Protein AF-A0A349N3B1-F1 (afdb_monomer_lite)

Secondary structure (DSSP, 8-state):
-HHHHHHHHHTSHHHHHHHH-TTHHHHHHHHHHHHHHHHHHHHHHHHHHHTTTTTTS-HHHHGGGHHHHHHHHHHHHHHHHHHHHHSHHHHHT-GGG-

Foldseek 3Di:
DLVVVLVVLCPDPLLVVCQVDPVNLVVLVVLLVVLVCLQVVLVVQLVCCVVPNPVVDDNVVSCVSVVSNVVSVVSNVVSVVSVCSNRVPVVSPDPVVD

Radius of gyration: 17.94 Å; chains: 1; bounding box: 41×16×48 Å

Sequence (98 aa):
MLMTFAQSLSETSLHSWVVSQAWLWPTLEVTHFFGLTLLIGGLLVVDLRVLGFAAFSPLLATYRLLPIVLVGFGLNLTTGVLFVFGDPFRYAANIGFQ

Structure (mmCIF, N/CA/C/O backbone):
data_AF-A0A349N3B1-F1
#
_entry.id   AF-A0A349N3B1-F1
#
loop_
_atom_site.group_PDB
_atom_site.id
_atom_site.type_symbol
_atom_site.label_atom_id
_atom_site.label_alt_id
_atom_site.label_comp_id
_atom_site.label_asym_id
_atom_site.label_entity_id
_atom_site.label_seq_id
_atom_site.pdbx_PDB_ins_code
_atom_site.Cartn_x
_atom_site.Cartn_y
_atom_site.Cartn_z
_atom_site.occupancy
_atom_site.B_iso_or_equiv
_atom_site.auth_seq_id
_atom_site.auth_comp_id
_atom_site.auth_asym_id
_atom_site.auth_atom_id
_atom_site.pdbx_PDB_model_num
ATOM 1 N N . MET A 1 1 ? 21.541 -6.479 -7.035 1.00 83.94 1 MET A N 1
ATOM 2 C CA . MET A 1 1 ? 20.386 -7.398 -6.914 1.00 83.94 1 MET A CA 1
ATOM 3 C C . MET A 1 1 ? 19.074 -6.697 -7.254 1.00 83.94 1 MET A C 1
ATOM 5 O O . MET A 1 1 ? 18.466 -7.094 -8.235 1.00 83.94 1 MET A O 1
ATOM 9 N N . LEU A 1 2 ? 18.674 -5.626 -6.550 1.00 90.19 2 LEU A N 1
ATOM 10 C CA . LEU A 1 2 ? 17.417 -4.907 -6.845 1.00 90.19 2 LEU A CA 1
ATOM 11 C C . LEU A 1 2 ? 17.353 -4.299 -8.258 1.00 90.19 2 LEU A C 1
ATOM 13 O O . LEU A 1 2 ? 16.341 -4.448 -8.927 1.00 90.19 2 LEU A O 1
ATOM 17 N N . MET A 1 3 ? 18.441 -3.703 -8.760 1.00 92.44 3 MET A N 1
ATOM 18 C CA . MET A 1 3 ? 18.479 -3.174 -10.138 1.00 92.44 3 MET A CA 1
ATOM 19 C C . MET A 1 3 ? 18.352 -4.271 -11.204 1.00 92.44 3 MET A C 1
ATOM 21 O O . MET A 1 3 ? 17.693 -4.084 -12.220 1.00 92.44 3 MET A O 1
ATOM 25 N N . THR A 1 4 ? 18.943 -5.443 -10.959 1.00 93.81 4 THR A N 1
ATOM 26 C CA . THR A 1 4 ? 18.803 -6.616 -11.836 1.00 93.81 4 THR A CA 1
ATOM 27 C C . THR A 1 4 ? 17.370 -7.147 -11.820 1.00 93.81 4 THR A C 1
ATOM 29 O O . THR A 1 4 ? 16.833 -7.516 -12.858 1.00 93.81 4 THR A O 1
ATOM 32 N N . PHE A 1 5 ? 16.724 -7.146 -10.651 1.00 93.25 5 PHE A N 1
ATOM 33 C CA . PHE A 1 5 ? 15.312 -7.492 -10.534 1.00 93.25 5 PHE A CA 1
ATOM 34 C C . PHE A 1 5 ? 14.420 -6.475 -11.261 1.00 93.25 5 PHE A C 1
ATOM 36 O O . PHE A 1 5 ? 13.556 -6.879 -12.032 1.00 93.25 5 PHE A O 1
ATOM 43 N N . ALA A 1 6 ? 14.680 -5.174 -11.116 1.00 95.06 6 ALA A N 1
ATOM 44 C CA . ALA A 1 6 ? 13.965 -4.125 -11.844 1.00 95.06 6 ALA A CA 1
ATOM 45 C C . ALA A 1 6 ? 14.061 -4.295 -13.369 1.00 95.06 6 ALA A C 1
ATOM 47 O O . ALA A 1 6 ? 13.047 -4.188 -14.055 1.00 95.06 6 ALA A O 1
ATOM 48 N N . GLN A 1 7 ? 15.246 -4.650 -13.875 1.00 96.38 7 GLN A N 1
ATOM 49 C CA . GLN A 1 7 ? 15.445 -5.001 -15.283 1.00 96.38 7 GLN A CA 1
ATOM 50 C C . GLN A 1 7 ? 14.572 -6.194 -15.705 1.00 96.38 7 GLN A C 1
ATOM 52 O O . GLN A 1 7 ? 13.933 -6.152 -16.748 1.00 96.38 7 GLN A O 1
ATOM 57 N N . SER A 1 8 ? 14.478 -7.244 -14.881 1.00 96.62 8 SER A N 1
ATOM 58 C CA . SER A 1 8 ? 13.612 -8.388 -15.205 1.00 96.62 8 SER A CA 1
ATOM 59 C C . SER A 1 8 ? 12.123 -8.023 -15.251 1.00 96.62 8 SER A C 1
ATOM 61 O O . SER A 1 8 ? 11.370 -8.616 -16.016 1.00 96.62 8 SER A O 1
ATOM 63 N N . LEU A 1 9 ? 11.689 -7.030 -14.463 1.00 96.38 9 LEU A N 1
ATOM 64 C CA . LEU A 1 9 ? 10.301 -6.568 -14.452 1.00 96.38 9 LEU A CA 1
ATOM 65 C C . LEU A 1 9 ? 9.957 -5.737 -15.691 1.00 96.38 9 LEU A C 1
ATOM 67 O O . LEU A 1 9 ? 8.857 -5.895 -16.225 1.00 96.38 9 LEU A O 1
ATOM 71 N N . SER A 1 10 ? 10.876 -4.890 -16.170 1.00 96.44 10 SER A N 1
ATOM 72 C CA . SER A 1 10 ? 10.642 -4.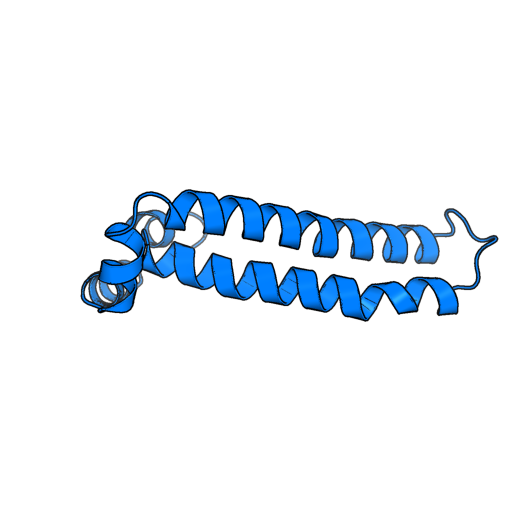049 -17.353 1.00 96.44 10 SER A CA 1
ATOM 73 C C . SER A 1 10 ? 10.512 -4.852 -18.651 1.00 96.44 10 SER A C 1
ATOM 75 O O . SER A 1 10 ? 9.906 -4.382 -19.610 1.00 96.44 10 SER A O 1
ATOM 77 N N . GLU A 1 11 ? 11.010 -6.088 -18.677 1.00 96.81 11 GLU A N 1
ATOM 78 C CA . GLU A 1 11 ? 10.896 -7.004 -19.819 1.00 96.81 11 GLU A CA 1
ATOM 79 C C . GLU A 1 11 ? 9.567 -7.785 -19.840 1.00 96.81 11 GLU A C 1
ATOM 81 O O . GLU A 1 11 ? 9.283 -8.525 -20.784 1.00 96.81 11 GLU A O 1
ATOM 86 N N . THR A 1 12 ? 8.717 -7.628 -18.820 1.00 97.44 12 THR A N 1
ATOM 87 C CA . THR A 1 12 ? 7.448 -8.362 -18.728 1.00 97.44 12 THR A CA 1
ATOM 88 C C . THR A 1 12 ? 6.328 -7.736 -19.559 1.00 97.44 12 THR A C 1
ATOM 90 O O . THR A 1 12 ? 6.219 -6.518 -19.717 1.00 97.44 12 THR A O 1
ATOM 93 N N . SER A 1 13 ? 5.395 -8.576 -20.016 1.00 96.31 13 SER A N 1
ATOM 94 C CA . SER A 1 13 ? 4.160 -8.112 -20.661 1.00 96.31 13 SER A CA 1
ATOM 95 C C . SER A 1 13 ? 3.309 -7.241 -19.731 1.00 96.31 13 SER A C 1
ATOM 97 O O . SER A 1 13 ? 2.649 -6.315 -20.200 1.00 96.31 13 SER A O 1
ATOM 99 N N . LEU A 1 14 ? 3.369 -7.478 -18.417 1.00 95.31 14 LEU A N 1
ATOM 100 C CA . LEU A 1 14 ? 2.654 -6.678 -17.428 1.00 95.31 14 LEU A CA 1
ATOM 101 C C . LEU A 1 14 ? 3.185 -5.239 -17.371 1.00 95.31 14 LEU A C 1
ATOM 103 O O . LEU A 1 14 ? 2.378 -4.314 -17.395 1.00 95.31 14 LEU A O 1
ATOM 107 N N . HIS A 1 15 ? 4.510 -5.041 -17.386 1.00 96.44 15 HIS A N 1
ATOM 108 C CA . HIS A 1 15 ? 5.105 -3.704 -17.507 1.00 96.44 15 HIS A CA 1
ATOM 109 C C . HIS A 1 15 ? 4.597 -2.995 -18.766 1.00 96.44 15 HIS A C 1
ATOM 111 O O . HIS A 1 15 ? 4.056 -1.894 -18.678 1.00 96.44 15 HIS A O 1
ATOM 117 N N . SER A 1 16 ? 4.679 -3.665 -19.924 1.00 96.19 16 SER A N 1
ATOM 118 C CA . SER A 1 16 ? 4.237 -3.091 -21.202 1.00 96.19 16 SER A CA 1
ATOM 119 C C . SER A 1 16 ? 2.754 -2.696 -21.196 1.00 96.19 16 SER A C 1
ATOM 121 O O . SER A 1 16 ? 2.390 -1.623 -21.679 1.00 96.19 16 SER A O 1
ATOM 123 N N . TRP A 1 17 ? 1.894 -3.516 -20.585 1.00 95.44 17 TRP A N 1
ATOM 124 C CA . TRP A 1 17 ? 0.475 -3.216 -20.434 1.00 95.44 17 TRP A CA 1
ATOM 125 C C . TRP A 1 17 ? 0.265 -1.970 -19.574 1.00 95.44 17 TRP A C 1
ATOM 127 O O . TRP A 1 17 ? -0.474 -1.076 -19.990 1.00 95.44 17 TRP A O 1
ATOM 137 N N . VAL A 1 18 ? 0.972 -1.872 -18.441 1.00 94.62 18 VAL A N 1
ATOM 138 C CA . VAL A 1 18 ? 0.826 -0.745 -17.516 1.00 94.62 18 VAL A CA 1
ATOM 139 C C . VAL A 1 18 ? 1.230 0.581 -18.154 1.00 94.62 18 VAL A C 1
ATOM 141 O O . VAL A 1 18 ? 0.491 1.558 -18.050 1.00 94.62 18 VAL A O 1
ATOM 144 N N . VAL A 1 19 ? 2.367 0.618 -18.852 1.00 95.19 19 VAL A N 1
ATOM 145 C CA . VAL A 1 19 ? 2.903 1.865 -19.426 1.00 95.19 19 VAL A CA 1
ATOM 146 C C . VAL A 1 19 ? 2.245 2.263 -20.750 1.00 95.19 19 VAL A C 1
ATOM 148 O O . VAL A 1 19 ? 2.273 3.433 -21.119 1.00 95.19 19 VAL A O 1
ATOM 151 N N . SER A 1 20 ? 1.628 1.319 -21.471 1.00 95.44 20 SER A N 1
ATOM 152 C CA . SER A 1 20 ? 0.985 1.601 -22.767 1.00 95.44 20 SER A CA 1
ATOM 153 C C . SER A 1 20 ? -0.330 2.382 -22.661 1.00 95.44 20 SER A C 1
ATOM 155 O O . SER A 1 20 ? -0.765 2.989 -23.640 1.00 95.44 20 SER A O 1
ATOM 157 N N . GLN A 1 21 ? -0.986 2.358 -21.498 1.00 94.19 21 GLN A N 1
ATOM 158 C CA . GLN A 1 21 ? -2.318 2.925 -21.296 1.00 94.19 21 GLN A CA 1
ATOM 159 C C . GLN A 1 21 ? -2.246 4.186 -20.430 1.00 94.19 21 GLN A C 1
ATOM 161 O O . GLN A 1 21 ? -2.125 4.109 -19.209 1.00 94.19 21 GLN A O 1
ATOM 166 N N . ALA A 1 22 ? -2.405 5.362 -21.043 1.00 93.38 22 ALA A N 1
ATOM 167 C CA . ALA A 1 22 ? -2.281 6.648 -20.345 1.00 93.38 22 ALA A CA 1
ATOM 168 C C . ALA A 1 22 ? -3.255 6.828 -19.160 1.00 93.38 22 ALA A C 1
ATOM 170 O O . ALA A 1 22 ? -2.950 7.542 -18.209 1.00 93.38 22 ALA A O 1
ATOM 171 N N . TRP A 1 23 ? -4.426 6.185 -19.200 1.00 95.88 23 TRP A N 1
ATOM 172 C CA . TRP A 1 23 ? -5.445 6.267 -18.146 1.00 95.88 23 TRP A CA 1
ATOM 173 C C . TRP A 1 23 ? -5.233 5.259 -17.010 1.00 95.88 23 TRP A C 1
ATOM 175 O O . TRP A 1 23 ? -5.830 5.410 -15.940 1.00 95.88 23 TRP A O 1
ATOM 185 N N . LEU A 1 24 ? -4.396 4.237 -17.217 1.00 95.94 24 LEU A N 1
ATOM 186 C CA . LEU A 1 24 ? -4.221 3.174 -16.235 1.00 95.94 24 LEU A CA 1
ATOM 187 C C . LEU A 1 24 ? -3.470 3.690 -15.011 1.00 95.94 24 LEU A C 1
ATOM 189 O O . LEU A 1 24 ? -3.920 3.454 -13.896 1.00 95.94 24 LEU A O 1
ATOM 193 N N . TRP A 1 25 ? -2.396 4.458 -15.206 1.00 95.69 25 TRP A N 1
ATOM 194 C CA . TRP A 1 25 ? -1.640 5.033 -14.094 1.00 95.69 25 TRP A CA 1
ATOM 195 C C . TRP A 1 25 ? -2.510 5.919 -13.175 1.00 95.69 25 TRP A C 1
ATOM 197 O O . TRP A 1 25 ? -2.597 5.601 -11.988 1.00 95.69 25 TRP A O 1
ATOM 207 N N . PRO A 1 26 ? -3.268 6.920 -13.680 1.00 97.25 26 PRO A N 1
ATOM 208 C CA . PRO A 1 26 ? -4.214 7.674 -12.850 1.00 97.25 26 PRO A CA 1
ATOM 209 C C . PRO A 1 26 ? -5.268 6.801 -12.157 1.00 97.25 26 PRO A C 1
ATOM 211 O O . PRO A 1 26 ? -5.637 7.049 -11.012 1.00 97.25 26 PRO A O 1
ATOM 214 N N . THR A 1 27 ? -5.763 5.758 -12.832 1.00 97.88 27 THR A N 1
ATOM 215 C CA . THR A 1 27 ? -6.757 4.842 -12.248 1.00 97.88 27 THR A CA 1
ATOM 216 C C . THR A 1 27 ? -6.163 4.047 -11.087 1.00 97.88 27 THR A C 1
ATOM 218 O O . THR A 1 27 ? -6.820 3.883 -10.054 1.00 97.88 27 THR A O 1
ATOM 221 N N . LEU A 1 28 ? -4.918 3.583 -11.225 1.00 97.81 28 LEU A N 1
ATOM 222 C CA . LEU A 1 28 ? -4.185 2.916 -10.152 1.00 97.81 28 LEU A CA 1
ATOM 223 C C . LEU A 1 28 ? -3.968 3.864 -8.972 1.00 97.81 28 LEU A C 1
ATOM 225 O O . LEU A 1 28 ? -4.224 3.46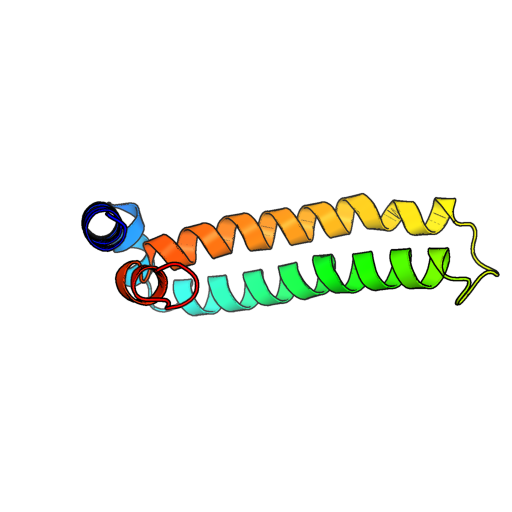1 -7.842 1.00 97.81 28 LEU A O 1
ATOM 229 N N . GLU A 1 29 ? -3.588 5.122 -9.215 1.00 97.75 29 GLU A N 1
ATOM 230 C CA . GLU A 1 29 ? -3.433 6.140 -8.165 1.00 97.75 29 GLU A CA 1
ATOM 231 C C . GLU A 1 29 ? -4.738 6.379 -7.404 1.00 97.75 29 GLU A C 1
ATOM 233 O O . GLU A 1 29 ? -4.761 6.257 -6.180 1.00 97.75 29 GLU A O 1
ATOM 238 N N . VAL A 1 30 ? -5.844 6.643 -8.107 1.00 98.31 30 VAL A N 1
ATOM 239 C CA . VAL A 1 30 ? -7.157 6.860 -7.475 1.00 98.31 30 VAL A CA 1
ATOM 240 C C . VAL A 1 30 ? -7.579 5.642 -6.654 1.00 98.31 30 VAL A C 1
ATOM 242 O O . VAL A 1 30 ? -8.003 5.785 -5.506 1.00 98.31 30 VAL A O 1
ATOM 245 N N . THR A 1 31 ? -7.423 4.440 -7.212 1.00 98.44 31 THR A N 1
ATOM 246 C CA . THR A 1 31 ? -7.771 3.186 -6.529 1.00 98.44 31 THR A CA 1
ATOM 247 C C . THR A 1 31 ? -6.904 2.966 -5.289 1.00 98.44 31 THR A C 1
ATOM 249 O O . THR A 1 31 ? -7.420 2.556 -4.250 1.00 98.44 31 THR A O 1
ATOM 252 N N . HIS A 1 32 ? -5.610 3.282 -5.363 1.00 98.50 32 HIS A N 1
ATOM 253 C CA . HIS A 1 32 ? -4.677 3.165 -4.245 1.00 98.50 32 HIS A CA 1
ATOM 254 C C . HIS A 1 32 ? -4.998 4.173 -3.134 1.00 98.50 32 HIS A C 1
ATOM 256 O O . HIS A 1 32 ? -5.081 3.816 -1.964 1.00 98.50 32 HIS A O 1
ATOM 262 N N . PHE A 1 33 ? -5.264 5.439 -3.461 1.00 98.25 33 PHE A N 1
ATOM 263 C CA . PHE A 1 33 ? -5.661 6.413 -2.441 1.00 98.25 33 PHE A CA 1
ATOM 264 C C . PHE A 1 33 ? -7.005 6.061 -1.802 1.00 98.25 33 PHE A C 1
ATOM 266 O O . PHE A 1 33 ? -7.160 6.196 -0.589 1.00 98.25 33 PHE A O 1
ATOM 273 N N . PHE A 1 34 ? -7.960 5.548 -2.577 1.00 98.44 34 PHE A N 1
ATOM 274 C CA . PHE A 1 34 ? -9.214 5.037 -2.031 1.00 98.44 34 PHE A CA 1
ATOM 275 C C . PHE A 1 34 ? -8.990 3.828 -1.107 1.00 98.44 34 PHE A C 1
ATOM 277 O O . PHE A 1 34 ? -9.540 3.773 -0.011 1.00 98.44 34 PHE A O 1
ATOM 284 N N . GLY A 1 35 ? -8.125 2.885 -1.487 1.00 98.25 35 GLY A N 1
ATOM 285 C CA . GLY A 1 35 ? -7.739 1.775 -0.616 1.00 98.25 35 GLY A CA 1
ATOM 286 C C . GLY A 1 35 ? -7.072 2.248 0.680 1.00 98.25 35 GLY A C 1
ATOM 287 O O . GLY A 1 35 ? -7.390 1.743 1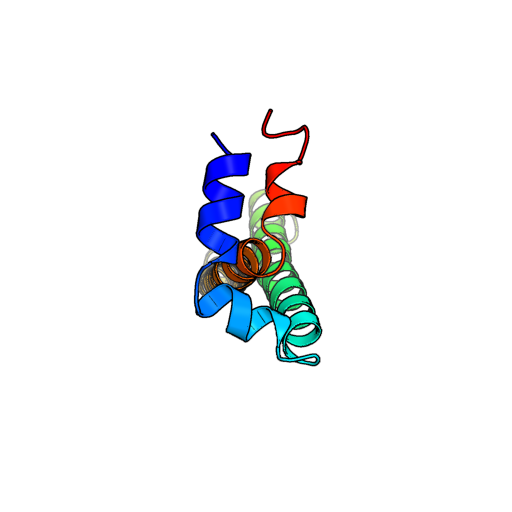.757 1.00 98.25 35 GLY A O 1
ATOM 288 N N . LEU A 1 36 ? -6.203 3.265 0.610 1.00 98.00 36 LEU A N 1
ATOM 289 C CA . LEU A 1 36 ? -5.568 3.895 1.773 1.00 98.00 36 LEU A CA 1
ATOM 290 C C . LEU A 1 36 ? -6.582 4.539 2.720 1.00 98.00 36 LEU A C 1
ATOM 292 O O . LEU A 1 36 ? -6.444 4.363 3.930 1.00 98.00 36 LEU A O 1
ATOM 296 N N . THR A 1 37 ? -7.605 5.239 2.218 1.00 97.81 37 THR A N 1
ATOM 297 C CA . THR A 1 37 ? -8.628 5.832 3.098 1.00 97.81 37 THR A CA 1
ATOM 298 C C . THR A 1 37 ? -9.445 4.764 3.820 1.00 97.81 37 THR A C 1
ATOM 300 O O . THR A 1 37 ? -9.702 4.914 5.013 1.00 97.81 37 THR A O 1
ATOM 303 N N . LEU A 1 38 ? -9.786 3.656 3.152 1.00 96.94 38 LEU A N 1
ATOM 304 C CA . LEU A 1 38 ? -10.472 2.523 3.783 1.00 96.94 38 LEU A CA 1
ATOM 305 C C . LEU A 1 38 ? -9.595 1.823 4.831 1.00 96.94 38 LEU A C 1
ATOM 307 O O . LEU A 1 38 ? -10.055 1.549 5.940 1.00 96.94 38 LEU A O 1
ATOM 311 N N . LEU A 1 39 ? -8.334 1.551 4.486 1.00 97.38 39 LEU A N 1
ATOM 312 C CA . LEU A 1 39 ? -7.374 0.855 5.342 1.00 97.38 39 LEU A CA 1
ATOM 313 C C . LEU A 1 39 ? -7.026 1.689 6.578 1.00 97.38 39 LEU A C 1
ATOM 315 O O . LEU A 1 39 ? -7.285 1.269 7.703 1.00 97.38 39 LEU A O 1
ATOM 319 N N . ILE A 1 40 ? -6.462 2.881 6.371 1.00 96.69 40 ILE A N 1
ATOM 320 C CA . ILE A 1 40 ? -5.981 3.741 7.458 1.00 96.69 40 ILE A CA 1
ATOM 321 C C . ILE A 1 40 ? -7.161 4.323 8.231 1.00 96.69 40 ILE A C 1
ATOM 323 O O . ILE A 1 40 ? -7.139 4.326 9.456 1.00 96.69 40 ILE A O 1
ATOM 327 N N . GLY A 1 41 ? -8.212 4.778 7.543 1.00 94.38 41 GLY A N 1
ATOM 328 C CA . GLY A 1 41 ? -9.394 5.333 8.200 1.00 94.38 41 GLY A CA 1
ATOM 329 C C . GLY A 1 41 ? -10.122 4.296 9.052 1.00 94.38 41 GLY A C 1
ATOM 330 O O . GLY A 1 41 ? -10.482 4.581 10.192 1.00 94.38 41 GLY A O 1
ATOM 331 N N . GLY A 1 42 ? -10.291 3.072 8.542 1.00 93.19 42 GLY A N 1
ATOM 332 C CA . GLY A 1 42 ? -10.914 1.991 9.301 1.00 93.19 42 GLY A CA 1
ATOM 333 C C . GLY A 1 42 ? -10.084 1.561 10.514 1.00 93.19 42 GLY A C 1
ATOM 334 O O . GLY A 1 42 ? -10.646 1.417 11.600 1.00 93.19 42 GLY A O 1
ATOM 335 N N . LEU A 1 43 ? -8.760 1.423 10.365 1.00 93.50 43 LEU A N 1
ATOM 336 C CA . LEU A 1 43 ? -7.864 1.128 11.491 1.00 93.50 43 LEU A CA 1
ATOM 337 C C . LEU A 1 43 ? -7.862 2.251 12.527 1.00 93.50 43 LEU A C 1
ATOM 339 O O . LEU A 1 43 ? -8.012 1.970 13.708 1.00 93.50 43 LEU A O 1
ATOM 343 N N . LEU A 1 44 ? -7.819 3.515 12.101 1.00 93.62 44 LEU A N 1
ATOM 344 C CA . LEU A 1 44 ? -7.870 4.658 13.010 1.00 93.62 44 LEU A CA 1
ATOM 345 C C . LEU A 1 44 ? -9.144 4.648 13.868 1.00 93.62 44 LEU A C 1
ATOM 347 O O . LEU A 1 44 ? -9.081 4.913 15.065 1.00 93.62 44 LEU A O 1
ATOM 351 N N . VAL A 1 45 ? -10.300 4.309 13.288 1.00 91.81 45 VAL A N 1
ATOM 352 C CA . VAL A 1 45 ? -11.558 4.186 14.044 1.00 91.81 45 VAL A CA 1
ATOM 353 C C . VAL A 1 45 ? -11.495 3.037 15.058 1.00 91.81 45 VAL A C 1
ATOM 355 O O . VAL A 1 45 ? -11.961 3.196 16.189 1.00 91.81 45 VAL A O 1
ATOM 358 N N . VAL A 1 46 ? -10.920 1.891 14.678 1.00 89.75 46 VAL A N 1
ATOM 359 C CA . VAL A 1 46 ? -10.715 0.747 15.583 1.00 89.75 46 VAL A CA 1
ATOM 360 C C . VAL A 1 46 ? -9.771 1.125 16.727 1.00 89.75 46 VAL A C 1
ATOM 362 O O . VAL A 1 46 ? -10.116 0.918 17.890 1.00 89.75 46 VAL A O 1
ATOM 365 N N . ASP A 1 47 ? -8.635 1.743 16.418 1.00 90.88 47 ASP A N 1
ATOM 366 C CA . ASP A 1 47 ? -7.601 2.111 17.383 1.00 90.88 47 ASP A CA 1
ATOM 367 C C . ASP A 1 47 ? -8.104 3.167 18.367 1.00 90.88 47 ASP A C 1
ATOM 369 O O . ASP A 1 47 ? -7.990 2.987 19.579 1.00 90.88 47 ASP A O 1
ATOM 373 N N . LEU A 1 48 ? -8.757 4.231 17.881 1.00 91.31 48 LEU A N 1
ATOM 374 C CA . LEU A 1 48 ? -9.380 5.243 18.740 1.00 91.31 48 LEU A CA 1
ATOM 375 C C . LEU A 1 48 ? -10.408 4.613 19.683 1.00 91.31 48 LEU A C 1
ATOM 377 O O . LEU A 1 48 ? -10.454 4.957 20.868 1.00 91.31 48 LEU A O 1
ATOM 381 N N . ARG A 1 49 ? -11.194 3.647 19.188 1.00 87.19 49 ARG A N 1
ATOM 382 C CA . ARG A 1 49 ? -12.161 2.938 20.026 1.00 87.19 49 ARG A CA 1
ATOM 383 C C . ARG A 1 49 ? -11.483 2.107 21.112 1.00 87.19 49 ARG A C 1
ATOM 385 O O . ARG A 1 49 ? -11.985 2.092 22.241 1.00 87.19 49 ARG A O 1
ATOM 392 N N . VAL A 1 50 ? -10.390 1.417 20.790 1.00 87.75 50 VAL A N 1
ATOM 393 C CA . VAL A 1 50 ? -9.600 0.623 21.747 1.00 87.75 50 VAL A CA 1
ATOM 394 C C . VAL A 1 50 ? -8.943 1.525 22.795 1.00 87.75 50 VAL A C 1
ATOM 396 O O . VAL A 1 50 ? -8.954 1.189 23.975 1.00 87.75 50 VAL A O 1
ATOM 399 N N . LEU A 1 51 ? -8.471 2.709 22.396 1.00 90.50 51 LEU A N 1
ATOM 400 C CA . LEU A 1 51 ? -7.902 3.729 23.285 1.00 90.50 51 LEU A CA 1
ATOM 401 C C . LEU A 1 51 ? -8.941 4.424 24.188 1.00 90.50 51 LEU A C 1
ATOM 403 O O . LEU A 1 51 ? -8.572 5.225 25.043 1.00 90.50 51 LEU A O 1
ATOM 407 N N . GLY A 1 52 ? -10.235 4.129 24.023 1.00 86.81 52 GLY A N 1
ATOM 408 C CA . GLY A 1 52 ? -11.312 4.664 24.861 1.00 86.81 52 GLY A CA 1
ATOM 409 C C . GLY A 1 52 ? -11.974 5.938 24.328 1.00 86.81 52 GLY A C 1
ATOM 410 O O . GLY A 1 52 ? -12.928 6.423 24.940 1.00 86.81 52 GLY A O 1
ATOM 411 N N . PHE A 1 53 ? -11.560 6.450 23.164 1.00 80.50 53 PHE A N 1
ATOM 412 C CA . PHE A 1 53 ? -12.335 7.472 22.460 1.00 80.50 53 PHE A CA 1
ATOM 413 C C . PHE A 1 53 ? -13.653 6.855 21.955 1.00 80.50 53 PHE A C 1
ATOM 415 O O . PHE A 1 53 ? -13.691 5.715 21.495 1.00 80.50 53 PHE A O 1
ATOM 422 N N . ALA A 1 54 ? -14.765 7.590 22.072 1.00 73.56 54 ALA A N 1
ATOM 423 C CA . ALA A 1 54 ? -16.106 7.121 21.686 1.00 73.56 54 ALA A CA 1
ATOM 424 C C . ALA A 1 54 ? -16.550 5.789 22.347 1.00 73.56 54 ALA A C 1
ATOM 426 O O . ALA A 1 54 ? -17.231 4.959 21.735 1.00 73.56 54 ALA A O 1
ATOM 427 N N . ALA A 1 55 ? -16.209 5.593 23.629 1.00 69.62 55 ALA A N 1
ATOM 428 C CA . ALA A 1 55 ? -16.496 4.369 24.388 1.00 69.62 55 ALA A CA 1
ATOM 429 C C . ALA A 1 55 ? -17.989 3.996 24.535 1.00 69.62 55 ALA A C 1
ATOM 431 O O . ALA A 1 55 ? -18.299 2.886 24.965 1.00 69.62 55 ALA A O 1
ATOM 432 N N . PHE A 1 56 ? -18.906 4.885 24.142 1.00 73.25 56 PHE A N 1
ATOM 433 C CA . PHE A 1 56 ? -20.351 4.645 24.134 1.00 73.25 56 PHE A CA 1
ATOM 434 C C . PHE A 1 56 ? -20.795 3.611 23.081 1.00 73.25 56 PHE A C 1
ATOM 436 O O . PHE A 1 56 ? -21.858 3.015 23.228 1.00 73.25 56 PHE A O 1
ATOM 443 N N . SER A 1 57 ? -20.000 3.374 22.029 1.00 71.75 57 SER A N 1
ATOM 444 C CA . SER A 1 57 ? -20.309 2.365 21.006 1.00 71.75 57 SER A CA 1
ATOM 445 C C . SER A 1 57 ? -19.801 0.972 21.413 1.00 71.75 57 SER A C 1
ATOM 447 O O . SER A 1 57 ? -18.664 0.866 21.891 1.00 71.75 57 SER A O 1
ATOM 449 N N . PRO A 1 58 ? -20.558 -0.122 21.186 1.00 79.50 58 PRO A N 1
ATOM 450 C CA . PRO A 1 58 ? -20.073 -1.483 21.412 1.00 79.50 58 PRO A CA 1
ATOM 451 C C . PRO A 1 58 ? -18.823 -1.783 20.575 1.00 79.50 58 PRO A C 1
ATOM 453 O O . PRO A 1 58 ? -18.826 -1.576 19.364 1.00 79.50 58 PRO A O 1
ATOM 456 N N . LEU A 1 59 ? -17.773 -2.333 21.193 1.00 76.25 59 LEU A N 1
ATOM 457 C CA . LEU A 1 59 ? -16.529 -2.706 20.497 1.00 76.25 59 LEU A CA 1
ATOM 458 C C . LEU A 1 59 ? -16.784 -3.683 19.333 1.00 76.25 59 LEU A C 1
ATOM 460 O O . LEU A 1 59 ? -16.185 -3.573 18.266 1.00 76.25 59 LEU A O 1
ATOM 464 N N . LEU A 1 60 ? -17.747 -4.593 19.510 1.00 77.50 60 LEU A N 1
ATOM 465 C CA . LEU A 1 60 ? -18.158 -5.548 18.481 1.00 77.50 60 LEU A CA 1
ATOM 466 C C . LEU A 1 60 ? -18.716 -4.868 17.218 1.00 77.50 60 LEU A C 1
ATOM 468 O O . LEU A 1 60 ? -18.568 -5.398 16.120 1.00 77.50 60 LEU A O 1
ATOM 472 N N . ALA A 1 61 ? -19.327 -3.685 17.352 1.00 78.44 61 ALA A N 1
ATOM 473 C CA . ALA A 1 61 ? -19.804 -2.917 16.206 1.00 78.44 61 ALA A CA 1
ATOM 474 C C . ALA A 1 61 ? -18.635 -2.354 15.384 1.00 78.44 61 ALA A C 1
ATOM 476 O O . ALA A 1 61 ? -18.719 -2.305 14.161 1.00 78.44 61 ALA A O 1
ATOM 477 N N . THR A 1 62 ? -17.525 -2.005 16.036 1.00 80.62 62 THR A N 1
ATOM 478 C CA . THR A 1 62 ? -16.321 -1.482 15.381 1.00 80.62 62 THR A CA 1
ATOM 479 C C . THR A 1 62 ? -15.583 -2.563 14.590 1.00 80.62 62 THR A C 1
ATOM 481 O O . THR A 1 62 ? -15.098 -2.293 13.495 1.00 80.62 62 THR A O 1
ATOM 484 N N . TYR A 1 63 ? -15.591 -3.820 15.052 1.00 84.00 63 TYR A N 1
ATOM 485 C CA . TYR A 1 63 ? -15.006 -4.936 14.293 1.00 84.00 63 TYR A CA 1
ATOM 486 C C . TYR A 1 63 ? -15.715 -5.232 12.965 1.00 84.00 63 TYR A C 1
ATOM 488 O O . TYR A 1 63 ? -15.122 -5.851 12.083 1.00 84.00 63 TYR A O 1
ATOM 496 N N . ARG A 1 64 ? -16.939 -4.728 12.755 1.00 88.00 64 ARG A N 1
ATOM 497 C CA . ARG A 1 64 ? -17.606 -4.789 11.443 1.00 88.00 64 ARG A CA 1
ATOM 498 C C . ARG A 1 64 ? -16.898 -3.964 10.365 1.00 88.00 64 ARG A C 1
ATOM 500 O O . ARG A 1 64 ? -17.195 -4.151 9.191 1.00 88.00 64 ARG A O 1
ATOM 507 N N . LEU A 1 65 ? -15.965 -3.087 10.742 1.00 89.81 65 LEU A N 1
ATOM 508 C CA . LEU A 1 65 ? -15.119 -2.344 9.807 1.00 89.81 65 LEU A CA 1
ATOM 509 C C . LEU A 1 65 ? -13.939 -3.178 9.287 1.00 89.81 65 LEU A C 1
ATOM 511 O O . LEU A 1 65 ? -13.401 -2.851 8.234 1.00 89.81 65 LEU A O 1
ATOM 515 N N . LEU A 1 66 ? -13.556 -4.272 9.962 1.00 92.31 66 LEU A N 1
ATOM 516 C CA . LEU A 1 66 ? -12.399 -5.083 9.560 1.00 92.31 66 LEU A CA 1
ATOM 517 C C . LEU A 1 66 ? -12.491 -5.626 8.123 1.00 92.31 66 LEU A C 1
ATOM 519 O O . LEU A 1 66 ? -11.495 -5.535 7.411 1.00 92.31 66 LEU A O 1
ATOM 523 N N . PRO A 1 67 ? -13.642 -6.127 7.630 1.00 95.19 67 PRO A N 1
ATOM 524 C CA . PRO A 1 67 ? -13.758 -6.523 6.228 1.00 95.19 67 PRO A CA 1
ATOM 525 C C . PRO A 1 67 ? -13.478 -5.369 5.255 1.00 95.19 67 PRO A C 1
ATOM 527 O O . PRO A 1 67 ? -12.826 -5.578 4.239 1.00 95.19 67 PRO A O 1
ATOM 530 N N . ILE A 1 68 ? -13.913 -4.145 5.577 1.00 95.56 68 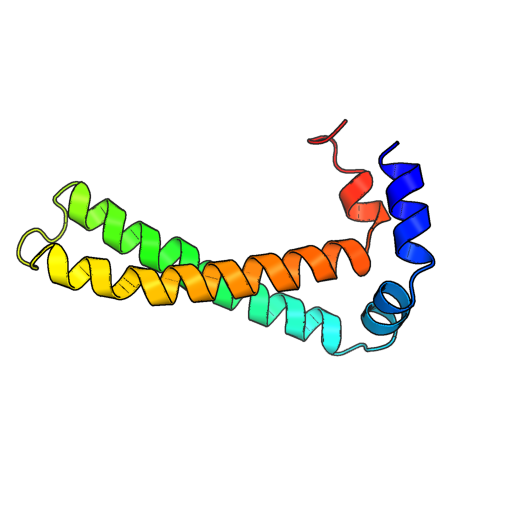ILE A N 1
ATOM 531 C CA . ILE A 1 68 ? -13.669 -2.951 4.749 1.00 95.56 68 ILE A CA 1
ATOM 532 C C . ILE A 1 68 ? -12.178 -2.597 4.749 1.00 95.56 68 ILE A C 1
ATOM 534 O O . ILE A 1 68 ? -11.612 -2.304 3.698 1.00 95.56 68 ILE A O 1
ATOM 538 N N . VAL A 1 69 ? -11.530 -2.687 5.911 1.00 96.56 69 VAL A N 1
ATOM 539 C CA . VAL A 1 69 ? -10.079 -2.505 6.054 1.00 96.56 69 VAL A CA 1
ATOM 540 C C . VAL A 1 69 ? -9.319 -3.517 5.194 1.00 96.56 69 VAL A C 1
ATOM 542 O O . VAL A 1 69 ? -8.395 -3.140 4.477 1.00 96.56 69 VAL A O 1
ATOM 545 N N . LEU A 1 70 ? -9.731 -4.789 5.207 1.00 97.69 70 LEU A N 1
ATOM 546 C CA . LEU A 1 70 ? -9.124 -5.840 4.386 1.00 97.69 70 LEU A CA 1
ATOM 547 C C . LEU A 1 70 ? -9.334 -5.607 2.884 1.00 97.69 70 LEU A C 1
ATOM 549 O O . LEU A 1 70 ? -8.418 -5.856 2.101 1.00 97.69 70 LEU A O 1
ATOM 553 N N . VAL A 1 71 ? -10.495 -5.085 2.474 1.00 98.06 71 VAL A N 1
ATOM 554 C CA . VAL A 1 71 ? -10.722 -4.649 1.087 1.00 98.06 71 VAL A CA 1
ATOM 555 C C . VAL A 1 71 ? -9.766 -3.512 0.721 1.00 98.06 71 VAL A C 1
ATOM 557 O O . VAL A 1 71 ? -9.096 -3.597 -0.306 1.00 98.06 71 VAL A O 1
ATOM 560 N N . GLY A 1 72 ? -9.636 -2.492 1.575 1.00 98.12 72 GLY A N 1
ATOM 561 C CA . GLY A 1 72 ? -8.685 -1.393 1.376 1.00 98.12 72 GLY A CA 1
ATOM 562 C C . GLY A 1 72 ? -7.237 -1.875 1.260 1.00 98.12 72 GLY A C 1
ATOM 563 O O . GLY A 1 72 ? -6.511 -1.463 0.356 1.00 98.12 72 GLY A O 1
ATOM 564 N N . PHE A 1 73 ? -6.838 -2.823 2.110 1.00 98.25 73 PHE A N 1
ATOM 565 C CA . PHE A 1 73 ? -5.541 -3.490 2.019 1.00 98.25 73 PHE A CA 1
ATOM 566 C C . PHE A 1 73 ? -5.357 -4.226 0.686 1.00 98.25 73 PHE A C 1
ATOM 568 O O . PHE A 1 73 ? -4.326 -4.058 0.041 1.00 98.25 73 PHE A O 1
ATOM 575 N N . GLY A 1 74 ? -6.353 -4.999 0.244 1.00 98.44 74 GLY A N 1
ATOM 576 C CA . GLY A 1 74 ? -6.309 -5.709 -1.036 1.00 98.44 74 GLY A CA 1
ATOM 577 C C . GLY A 1 74 ? -6.148 -4.765 -2.231 1.00 98.44 74 GLY A C 1
ATOM 578 O O . GLY A 1 74 ? -5.321 -5.017 -3.111 1.00 98.44 74 GLY A O 1
ATOM 579 N N . LEU A 1 75 ? -6.877 -3.644 -2.236 1.00 98.44 75 LEU A N 1
ATOM 580 C CA . LEU A 1 75 ? -6.735 -2.596 -3.252 1.00 98.44 75 LEU A CA 1
ATOM 581 C C . LEU A 1 75 ? -5.319 -2.011 -3.258 1.00 98.44 75 LEU A C 1
ATOM 583 O O . LEU A 1 75 ? -4.703 -1.921 -4.317 1.00 98.44 75 LEU A O 1
ATOM 587 N N . ASN A 1 76 ? -4.769 -1.676 -2.090 1.00 98.50 76 ASN A N 1
ATOM 588 C CA . ASN A 1 76 ? -3.422 -1.108 -1.987 1.00 98.50 76 ASN A CA 1
ATOM 589 C C . ASN A 1 76 ? -2.330 -2.095 -2.380 1.00 98.50 76 ASN A C 1
ATOM 591 O O . ASN A 1 76 ? -1.381 -1.715 -3.058 1.00 98.50 76 ASN A O 1
ATOM 595 N N . LEU A 1 77 ? -2.457 -3.358 -1.971 1.00 98.38 77 LEU A N 1
ATOM 596 C CA . LEU A 1 77 ? -1.487 -4.394 -2.299 1.00 98.38 77 LEU A CA 1
ATOM 597 C C . LEU A 1 77 ? -1.436 -4.625 -3.812 1.00 98.38 77 LEU A C 1
ATOM 599 O O . LEU A 1 77 ? -0.359 -4.626 -4.401 1.00 98.38 77 LEU A O 1
ATOM 603 N N . THR A 1 78 ? -2.598 -4.785 -4.446 1.00 98.25 78 THR A N 1
ATOM 604 C CA . THR A 1 78 ? -2.689 -5.039 -5.892 1.00 98.25 78 THR A CA 1
ATOM 605 C C . THR A 1 78 ? -2.162 -3.864 -6.711 1.00 98.25 78 THR A C 1
ATOM 607 O O . THR A 1 78 ? -1.296 -4.047 -7.564 1.00 98.25 78 THR A O 1
ATOM 610 N N . THR A 1 79 ? -2.617 -2.646 -6.418 1.00 98.19 79 THR A N 1
ATOM 611 C CA . THR A 1 79 ? -2.138 -1.429 -7.096 1.00 98.19 79 THR A CA 1
ATOM 612 C C . THR A 1 79 ? -0.664 -1.137 -6.797 1.00 98.19 79 THR A C 1
ATOM 614 O O . THR A 1 79 ? 0.070 -0.761 -7.703 1.00 98.19 79 THR A O 1
ATOM 617 N N . GLY A 1 80 ? -0.193 -1.387 -5.572 1.00 97.31 80 GLY A N 1
ATOM 618 C CA . GLY A 1 80 ? 1.211 -1.241 -5.184 1.00 97.31 80 GLY A CA 1
ATOM 619 C C . GLY A 1 80 ? 2.141 -2.177 -5.955 1.00 97.31 80 GLY A C 1
ATOM 620 O O . GLY A 1 80 ? 3.179 -1.740 -6.447 1.00 97.31 80 GLY A O 1
ATOM 621 N N . VAL A 1 81 ? 1.745 -3.441 -6.139 1.00 96.94 81 VAL A N 1
ATOM 622 C CA . VAL A 1 81 ? 2.465 -4.372 -7.021 1.00 96.94 81 VAL A CA 1
ATOM 623 C C . VAL A 1 81 ? 2.497 -3.824 -8.448 1.00 96.94 81 VAL A C 1
ATOM 625 O O . VAL A 1 81 ? 3.568 -3.761 -9.046 1.00 96.94 81 VAL A O 1
ATOM 628 N N . LEU A 1 82 ? 1.363 -3.361 -8.982 1.00 96.81 82 LEU A N 1
ATOM 629 C CA . LEU A 1 82 ? 1.302 -2.798 -10.336 1.00 96.81 82 LEU A CA 1
ATOM 630 C C . LEU A 1 82 ? 2.166 -1.541 -10.512 1.00 96.81 82 LEU A C 1
ATOM 632 O O . LEU A 1 82 ? 2.759 -1.383 -11.575 1.00 96.81 82 LEU A O 1
ATOM 636 N N . PHE A 1 83 ? 2.315 -0.691 -9.492 1.00 96.81 83 PHE A N 1
ATOM 637 C CA . PHE A 1 83 ? 3.251 0.438 -9.543 1.00 96.81 83 PHE A CA 1
ATOM 638 C C . PHE A 1 83 ? 4.703 -0.013 -9.677 1.00 96.81 83 PHE A C 1
ATOM 640 O O . PHE A 1 83 ? 5.443 0.562 -10.473 1.00 96.81 83 PHE A O 1
ATOM 647 N N . VAL A 1 84 ? 5.103 -1.073 -8.966 1.00 96.12 84 VAL A N 1
ATOM 648 C CA . VAL A 1 84 ? 6.451 -1.644 -9.106 1.00 96.12 84 VAL A CA 1
ATOM 649 C C . VAL A 1 84 ? 6.674 -2.174 -10.522 1.00 96.12 84 VAL A C 1
ATOM 651 O O . VAL A 1 84 ? 7.749 -1.978 -11.074 1.00 96.12 84 VAL A O 1
ATOM 654 N N . PHE A 1 85 ? 5.664 -2.786 -11.145 1.00 96.25 85 PHE A N 1
ATOM 655 C CA . PHE A 1 85 ? 5.750 -3.162 -12.559 1.00 96.25 85 PHE A CA 1
ATOM 656 C C . PHE A 1 85 ? 5.745 -1.953 -13.497 1.00 96.25 85 PHE A C 1
ATOM 658 O O . PHE A 1 85 ? 6.396 -2.012 -14.530 1.00 96.25 85 PHE A O 1
ATOM 665 N N . GLY A 1 86 ? 5.031 -0.874 -13.177 1.00 95.75 86 GLY A N 1
ATOM 666 C CA . GLY A 1 86 ? 4.936 0.317 -14.022 1.00 95.75 86 GLY A CA 1
ATOM 667 C C . GLY A 1 86 ? 6.212 1.163 -14.047 1.00 95.75 86 GLY A C 1
ATOM 668 O O . GLY A 1 86 ? 6.587 1.649 -15.110 1.00 95.75 86 GLY A O 1
ATOM 669 N N . ASP A 1 87 ? 6.907 1.292 -12.914 1.00 95.56 87 ASP A N 1
ATOM 670 C CA . ASP A 1 87 ? 8.167 2.045 -12.812 1.00 95.56 87 ASP A CA 1
ATOM 671 C C . ASP A 1 87 ? 9.201 1.335 -11.907 1.00 95.56 87 ASP A C 1
ATOM 673 O O . ASP A 1 87 ? 9.531 1.798 -10.808 1.00 95.56 87 ASP A O 1
ATOM 677 N N . PRO A 1 88 ? 9.728 0.173 -12.335 1.00 95.62 88 PRO A N 1
ATOM 678 C CA . PRO A 1 88 ? 10.548 -0.689 -11.484 1.00 95.62 88 PRO A CA 1
ATOM 679 C C . PRO A 1 88 ? 11.865 -0.034 -11.050 1.00 95.62 88 PRO A C 1
ATOM 681 O O . PRO A 1 88 ? 12.328 -0.251 -9.927 1.00 95.62 88 PRO A O 1
ATOM 684 N N . PHE A 1 89 ? 12.466 0.796 -11.906 1.00 95.50 89 PHE A N 1
ATOM 685 C CA . PHE A 1 89 ? 13.745 1.445 -11.616 1.00 95.50 89 PHE A CA 1
ATOM 686 C C . PHE A 1 89 ? 13.609 2.544 -10.563 1.00 95.50 89 PHE A C 1
ATOM 688 O O . PHE A 1 89 ? 14.473 2.656 -9.692 1.00 95.50 89 PHE A O 1
ATOM 695 N N . ARG A 1 90 ? 12.511 3.312 -10.588 1.00 93.50 90 ARG A N 1
ATOM 696 C CA . ARG A 1 90 ? 12.237 4.339 -9.576 1.00 93.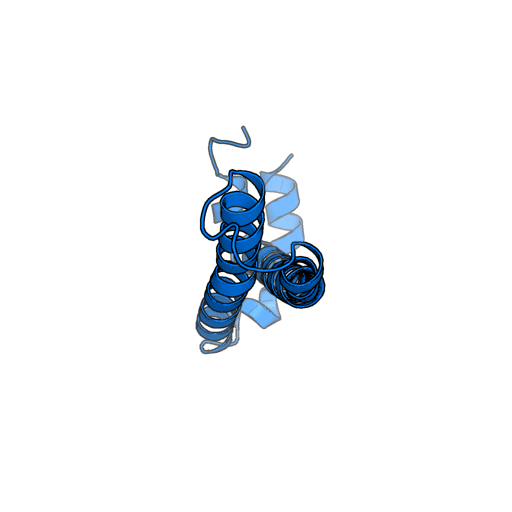50 90 ARG A CA 1
ATOM 697 C C . ARG A 1 90 ? 12.163 3.748 -8.174 1.00 93.50 90 ARG A C 1
ATOM 699 O O . ARG A 1 90 ? 12.745 4.308 -7.248 1.00 93.50 90 ARG A O 1
ATOM 706 N N . TYR A 1 91 ? 11.471 2.622 -8.010 1.00 92.25 91 TYR A N 1
ATOM 707 C CA . TYR A 1 91 ? 11.319 1.992 -6.697 1.00 92.25 91 TYR A CA 1
ATOM 708 C C . TYR A 1 91 ? 12.566 1.211 -6.266 1.00 92.25 91 TYR A C 1
ATOM 710 O O . TYR A 1 91 ? 12.914 1.238 -5.086 1.00 92.25 91 TYR A O 1
ATOM 718 N N . ALA A 1 92 ? 13.282 0.574 -7.198 1.00 93.56 92 ALA A N 1
ATOM 719 C CA . ALA A 1 92 ? 14.529 -0.131 -6.895 1.00 93.56 92 ALA A CA 1
ATOM 720 C C . ALA A 1 92 ? 15.679 0.805 -6.483 1.00 93.56 92 ALA A C 1
ATOM 722 O O . ALA A 1 92 ? 16.571 0.387 -5.748 1.00 93.56 92 ALA A O 1
ATOM 723 N N . ALA A 1 93 ? 15.657 2.065 -6.928 1.00 92.88 93 ALA A N 1
ATOM 724 C CA . ALA A 1 93 ? 16.647 3.076 -6.560 1.00 92.88 93 ALA A CA 1
ATOM 725 C C . ALA A 1 93 ? 16.395 3.729 -5.184 1.00 92.88 93 ALA A C 1
ATOM 727 O O . ALA A 1 93 ? 17.163 4.600 -4.774 1.00 92.88 93 ALA A O 1
ATOM 728 N N . ASN A 1 94 ? 15.334 3.344 -4.467 1.00 90.88 94 ASN A N 1
ATOM 729 C CA . ASN A 1 94 ? 14.993 3.930 -3.174 1.00 90.88 94 ASN A CA 1
ATOM 730 C C . ASN A 1 94 ? 16.076 3.639 -2.115 1.00 90.88 94 ASN A C 1
ATOM 732 O O . ASN A 1 94 ? 16.379 2.483 -1.825 1.00 90.88 94 ASN A O 1
ATOM 736 N N . ILE A 1 95 ? 16.604 4.701 -1.495 1.00 91.19 95 ILE A N 1
ATOM 737 C CA . ILE A 1 95 ? 17.639 4.642 -0.449 1.00 91.19 95 ILE A CA 1
ATOM 738 C C . ILE A 1 95 ? 17.236 3.812 0.775 1.00 91.19 95 ILE A C 1
ATOM 740 O O . ILE A 1 95 ? 18.101 3.291 1.462 1.00 91.19 95 ILE A O 1
ATOM 744 N N . GLY A 1 96 ? 15.936 3.670 1.051 1.00 89.38 96 GLY A N 1
ATOM 745 C CA . GLY A 1 96 ? 15.443 2.870 2.173 1.00 89.38 96 GLY A CA 1
ATOM 746 C C . GLY A 1 96 ? 15.621 1.358 1.991 1.00 89.38 96 GLY A C 1
ATOM 747 O O . GLY A 1 96 ? 15.406 0.617 2.945 1.00 89.38 96 GLY A O 1
ATOM 748 N N . PHE A 1 97 ? 15.989 0.901 0.788 1.00 83.00 97 PHE A N 1
ATOM 749 C CA . PHE A 1 97 ? 16.206 -0.512 0.457 1.0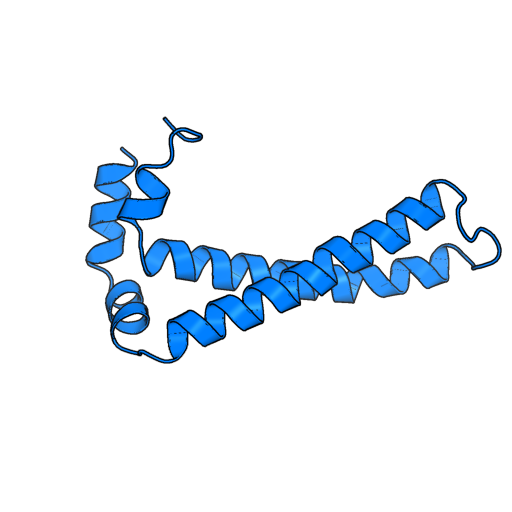0 83.00 97 PHE A CA 1
ATOM 750 C C . PHE A 1 97 ? 17.651 -0.828 0.016 1.00 83.00 97 PHE A C 1
ATOM 752 O O . PHE A 1 97 ? 17.895 -1.926 -0.492 1.00 83.00 97 PHE A O 1
ATOM 759 N N . GLN A 1 98 ? 18.585 0.120 0.162 1.00 76.19 98 GLN A N 1
ATOM 760 C CA . GLN A 1 98 ? 20.023 -0.059 -0.097 1.00 76.19 98 GLN A CA 1
ATOM 761 C C . GLN A 1 98 ? 20.756 -0.482 1.176 1.00 76.19 98 GLN A C 1
ATOM 763 O O . GLN A 1 98 ? 21.677 -1.319 1.046 1.00 76.19 98 GLN A O 1
#

pLDDT: mean 92.63, std 6.89, range [69.62, 98.5]